Protein AF-A0A530HAE8-F1 (afdb_monomer_lite)

Radius of gyration: 12.34 Å; chains: 1; bounding box: 24×26×28 Å

Foldseek 3Di:
DVDDDDPDPDDDDPVVVVVVVVVVVVVVVCVVVVHCPDDD

pLDDT: mean 94.47, std 6.05, range [68.88, 98.12]

Structure (mmCIF, N/CA/C/O backbone):
data_AF-A0A530HAE8-F1
#
_entry.id   AF-A0A530HAE8-F1
#
loop_
_atom_site.group_PDB
_atom_site.id
_atom_site.type_symbol
_atom_site.label_atom_id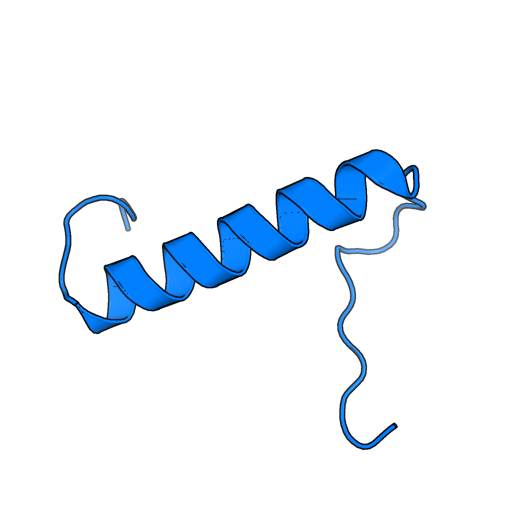
_atom_site.label_alt_id
_atom_site.label_comp_id
_atom_site.label_asym_id
_atom_site.label_entity_id
_atom_site.label_seq_id
_atom_site.pdbx_PDB_ins_code
_atom_site.Cartn_x
_atom_site.Cartn_y
_atom_site.Cartn_z
_atom_site.occupancy
_atom_site.B_iso_or_equiv
_atom_site.auth_seq_id
_atom_site.auth_comp_id
_atom_site.auth_asym_id
_atom_site.auth_atom_id
_atom_site.pdbx_PDB_model_num
ATOM 1 N N . ALA A 1 1 ? -6.661 -13.006 -13.300 1.00 77.06 1 ALA A N 1
ATOM 2 C CA . ALA A 1 1 ? -6.716 -12.283 -12.019 1.00 77.06 1 ALA A CA 1
ATOM 3 C C . ALA A 1 1 ? -7.943 -11.399 -12.063 1.00 77.06 1 ALA A C 1
ATOM 5 O O . ALA A 1 1 ? -8.079 -10.664 -13.033 1.00 77.06 1 ALA A O 1
ATOM 6 N N . ASP A 1 2 ? -8.818 -11.500 -11.068 1.00 95.69 2 ASP A N 1
ATOM 7 C CA . ASP A 1 2 ? -10.076 -10.737 -11.038 1.00 95.69 2 ASP A CA 1
ATOM 8 C C . ASP A 1 2 ? -9.856 -9.261 -10.667 1.00 95.69 2 ASP A C 1
ATOM 10 O O . ASP A 1 2 ? -10.677 -8.405 -10.979 1.00 95.69 2 ASP A O 1
ATOM 14 N N . LEU A 1 3 ? -8.708 -8.948 -10.052 1.00 94.88 3 LEU A N 1
ATOM 15 C CA . LEU A 1 3 ? -8.256 -7.597 -9.738 1.00 94.88 3 LEU A CA 1
ATOM 16 C C . LEU A 1 3 ? -6.755 -7.460 -10.019 1.00 94.88 3 LEU A C 1
ATOM 18 O O . LEU A 1 3 ? -5.962 -8.330 -9.656 1.00 94.88 3 LEU A O 1
ATOM 22 N N . VAL A 1 4 ? -6.368 -6.338 -10.627 1.00 94.00 4 VAL A N 1
ATOM 23 C CA . VAL A 1 4 ? -4.970 -5.936 -10.818 1.00 94.00 4 VAL A CA 1
ATOM 24 C C . VAL A 1 4 ? -4.762 -4.593 -10.130 1.00 94.00 4 VAL A C 1
ATOM 26 O O . VAL A 1 4 ? -5.462 -3.627 -10.419 1.00 94.00 4 VAL A O 1
ATOM 29 N N . LEU A 1 5 ? -3.801 -4.542 -9.209 1.00 94.44 5 LEU A N 1
ATOM 30 C CA . LEU A 1 5 ? -3.439 -3.341 -8.459 1.00 94.44 5 LEU A CA 1
ATOM 31 C C . LEU A 1 5 ? -2.094 -2.806 -8.950 1.00 94.44 5 LEU A C 1
ATOM 33 O O . LEU A 1 5 ? -1.165 -3.576 -9.187 1.00 94.44 5 LEU A O 1
ATOM 37 N N . SER A 1 6 ? -1.989 -1.483 -9.068 1.00 95.62 6 SER A N 1
ATOM 38 C CA . SER A 1 6 ? -0.764 -0.790 -9.467 1.00 95.62 6 SER A CA 1
ATOM 39 C C . SER A 1 6 ? -0.358 0.237 -8.411 1.00 95.62 6 SER A C 1
ATOM 41 O O . SER A 1 6 ? -1.185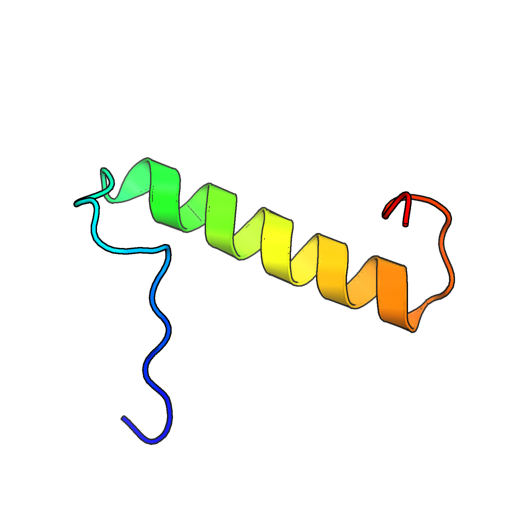 1.023 -7.956 1.00 95.62 6 SER A O 1
ATOM 43 N N . PHE A 1 7 ? 0.931 0.256 -8.061 1.00 95.56 7 PHE A N 1
ATOM 44 C CA . PHE A 1 7 ? 1.555 1.269 -7.197 1.00 95.56 7 PHE A CA 1
ATOM 45 C C . PHE A 1 7 ? 2.058 2.485 -8.005 1.00 95.56 7 PHE A C 1
ATOM 47 O O . PHE A 1 7 ? 3.011 3.157 -7.609 1.00 95.56 7 PHE A O 1
ATOM 54 N N . GLY A 1 8 ? 1.449 2.753 -9.164 1.00 95.19 8 GLY A N 1
ATOM 55 C CA . GLY A 1 8 ? 1.815 3.833 -10.083 1.00 95.19 8 GLY A CA 1
ATOM 56 C C . GLY A 1 8 ? 2.583 3.350 -11.318 1.00 95.19 8 GLY A C 1
ATOM 57 O O . GLY A 1 8 ? 2.741 2.156 -11.549 1.00 95.19 8 GLY A O 1
ATOM 58 N N . ALA A 1 9 ? 3.054 4.295 -12.136 1.00 96.88 9 ALA A N 1
ATOM 59 C CA . ALA A 1 9 ? 3.743 3.999 -13.400 1.00 96.88 9 ALA A CA 1
ATOM 60 C C . ALA A 1 9 ? 5.219 3.582 -13.234 1.00 96.88 9 ALA A C 1
ATOM 62 O O . ALA A 1 9 ? 5.848 3.134 -14.190 1.00 96.88 9 ALA A O 1
ATOM 63 N N . LEU A 1 10 ? 5.790 3.755 -12.038 1.00 97.19 10 LEU A N 1
ATOM 64 C CA . LEU A 1 10 ? 7.184 3.421 -11.756 1.00 97.19 10 LEU A CA 1
ATOM 65 C C . LEU A 1 10 ? 7.366 1.915 -11.540 1.00 97.19 10 LEU A C 1
ATOM 67 O O . LEU A 1 10 ? 6.506 1.235 -10.983 1.00 97.19 10 LEU A O 1
ATOM 71 N N . THR A 1 11 ? 8.536 1.405 -11.932 1.00 97.25 11 THR A N 1
ATOM 72 C CA . THR A 1 11 ? 8.954 0.048 -11.570 1.00 97.25 11 THR A CA 1
ATOM 73 C C . THR A 1 11 ? 9.600 0.078 -10.194 1.00 97.25 11 THR A C 1
ATOM 75 O O . THR A 1 11 ? 10.652 0.684 -9.997 1.00 97.25 11 THR A O 1
ATOM 78 N N . TRP A 1 12 ? 8.969 -0.589 -9.238 1.00 97.25 12 TRP A N 1
ATOM 79 C CA . TRP A 1 12 ? 9.440 -0.660 -7.862 1.00 97.25 12 TRP A CA 1
ATOM 80 C C . TRP A 1 12 ? 10.233 -1.954 -7.621 1.00 97.25 12 TRP A C 1
ATOM 82 O O . TRP A 1 12 ? 9.832 -3.013 -8.113 1.00 97.25 12 TRP A O 1
ATOM 92 N N . PRO A 1 13 ? 11.326 -1.928 -6.833 1.00 98.06 13 PRO A N 1
ATOM 93 C CA . PRO A 1 13 ? 12.015 -3.148 -6.423 1.00 98.06 13 PRO A CA 1
ATOM 94 C C . PRO A 1 13 ? 11.074 -4.095 -5.671 1.00 98.06 13 PRO A C 1
ATOM 96 O O . PRO A 1 13 ? 10.316 -3.669 -4.800 1.00 98.06 13 PRO A O 1
ATOM 99 N N . HIS A 1 14 ? 11.164 -5.396 -5.951 1.00 96.31 14 HIS A N 1
ATOM 100 C CA . HIS A 1 14 ? 10.220 -6.387 -5.421 1.00 96.31 14 HIS A CA 1
ATOM 101 C C . HIS A 1 14 ? 10.122 -6.394 -3.882 1.00 96.31 14 HIS A C 1
ATOM 103 O O . HIS A 1 14 ? 9.029 -6.549 -3.339 1.00 96.31 14 HIS A O 1
ATOM 109 N N . GLN A 1 15 ? 11.234 -6.184 -3.164 1.00 97.94 15 GLN A N 1
ATOM 110 C CA . GLN A 1 15 ? 11.214 -6.117 -1.696 1.00 97.94 15 GLN A CA 1
ATOM 111 C C . GLN A 1 15 ? 10.468 -4.884 -1.174 1.00 97.94 15 GLN A C 1
ATOM 113 O O . GLN A 1 15 ? 9.808 -4.966 -0.141 1.00 9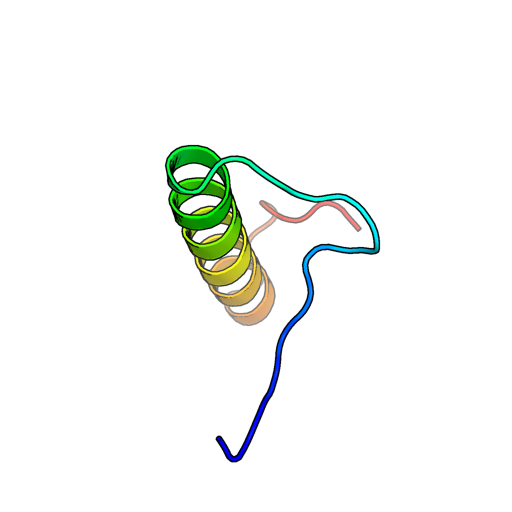7.94 15 GLN A O 1
ATOM 118 N N . LEU A 1 16 ? 10.521 -3.762 -1.896 1.00 97.81 16 LEU A N 1
ATOM 119 C CA . LEU A 1 16 ? 9.851 -2.533 -1.484 1.00 97.81 16 LEU A CA 1
ATOM 120 C C . LEU A 1 16 ? 8.332 -2.654 -1.648 1.00 97.81 16 LEU A C 1
ATOM 122 O O . LEU A 1 16 ? 7.594 -2.325 -0.723 1.00 97.81 16 LEU A O 1
ATOM 126 N N . VAL A 1 17 ? 7.866 -3.218 -2.770 1.00 97.69 17 VAL A N 1
ATOM 127 C CA . VAL A 1 17 ? 6.426 -3.425 -3.030 1.00 97.69 17 VAL A CA 1
ATOM 128 C C . VAL A 1 17 ? 5.769 -4.264 -1.934 1.00 97.69 17 VAL A C 1
ATOM 130 O O . VAL A 1 17 ? 4.642 -3.978 -1.538 1.00 97.69 17 VAL A O 1
ATOM 133 N N . ARG A 1 18 ? 6.476 -5.263 -1.389 1.00 97.31 18 ARG A N 1
ATOM 134 C CA . ARG A 1 18 ? 5.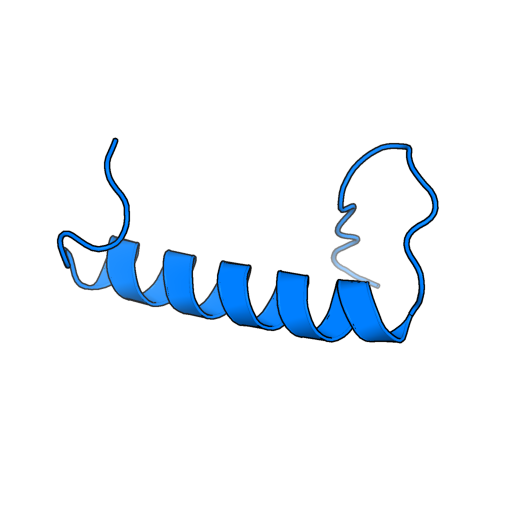967 -6.078 -0.275 1.00 97.31 18 ARG A CA 1
ATOM 135 C C . ARG A 1 18 ? 5.651 -5.238 0.960 1.00 97.31 18 ARG A C 1
ATOM 137 O O . ARG A 1 18 ? 4.588 -5.403 1.553 1.00 97.31 18 ARG A O 1
ATOM 144 N N . VAL A 1 19 ? 6.568 -4.352 1.342 1.00 97.81 19 VAL A N 1
ATOM 145 C CA . VAL A 1 19 ? 6.394 -3.489 2.518 1.00 97.81 19 VAL A CA 1
ATOM 146 C C . VAL A 1 19 ? 5.320 -2.438 2.251 1.00 97.81 19 VAL A C 1
ATOM 148 O O . VAL A 1 19 ? 4.458 -2.231 3.099 1.00 97.81 19 VAL A O 1
ATOM 151 N N . MET A 1 20 ? 5.309 -1.838 1.056 1.00 97.88 20 MET A N 1
ATOM 152 C CA . MET A 1 20 ? 4.283 -0.870 0.655 1.00 97.88 20 MET A CA 1
ATOM 153 C C . MET A 1 20 ? 2.878 -1.479 0.680 1.00 97.88 20 MET A C 1
ATOM 155 O O . MET A 1 20 ? 1.961 -0.872 1.221 1.00 97.88 20 MET A O 1
ATOM 159 N N . LEU A 1 21 ? 2.699 -2.692 0.147 1.00 97.75 21 LEU A N 1
ATOM 160 C CA . LEU A 1 21 ? 1.412 -3.385 0.204 1.00 97.75 21 LEU A CA 1
ATOM 161 C C . LEU A 1 21 ? 0.980 -3.657 1.649 1.00 97.75 21 LEU A C 1
ATOM 163 O O . LEU A 1 21 ? -0.180 -3.432 1.986 1.00 97.75 21 LEU A O 1
ATOM 167 N N . GLY A 1 22 ? 1.907 -4.101 2.504 1.00 98.12 22 GLY A N 1
ATOM 168 C CA . GLY A 1 22 ? 1.636 -4.300 3.928 1.00 98.12 22 GLY A CA 1
ATOM 169 C C . GLY A 1 22 ? 1.191 -3.013 4.627 1.00 98.12 22 GLY A C 1
ATOM 170 O O . GLY A 1 22 ? 0.200 -3.022 5.356 1.00 98.12 22 GLY A O 1
ATOM 171 N N . GLU A 1 23 ? 1.868 -1.896 4.355 1.00 97.88 23 GLU A N 1
ATOM 172 C CA . GLU A 1 23 ? 1.493 -0.582 4.887 1.00 97.88 23 GLU A CA 1
ATOM 173 C C . GLU A 1 23 ? 0.105 -0.156 4.404 1.00 97.88 23 GLU A C 1
ATOM 175 O O . GLU A 1 23 ? -0.717 0.249 5.221 1.00 97.88 23 GLU A O 1
ATOM 180 N N . GLN A 1 24 ? -0.206 -0.327 3.116 1.00 97.25 24 GLN A N 1
ATOM 181 C CA . GLN A 1 24 ? -1.519 0.026 2.577 1.00 97.25 24 GLN A CA 1
ATOM 182 C C . GLN A 1 24 ? -2.646 -0.806 3.201 1.00 97.25 24 GLN A C 1
ATOM 184 O O . GLN A 1 24 ? -3.700 -0.257 3.515 1.00 97.25 24 GLN A O 1
ATOM 189 N N . LEU A 1 25 ? -2.437 -2.106 3.430 1.00 97.44 25 LEU A N 1
ATOM 190 C CA . LEU A 1 25 ? -3.417 -2.957 4.114 1.00 97.44 25 LEU A CA 1
ATOM 191 C C . LEU A 1 25 ? -3.605 -2.541 5.578 1.00 97.44 25 LEU A C 1
ATOM 193 O O . LEU A 1 25 ? -4.741 -2.447 6.045 1.00 97.44 25 LEU A O 1
ATOM 197 N N . TYR A 1 26 ? -2.515 -2.230 6.284 1.00 97.50 26 TYR A N 1
ATOM 198 C CA . TYR A 1 26 ? -2.582 -1.683 7.639 1.00 97.50 26 TYR A CA 1
ATOM 199 C C . TYR A 1 26 ? -3.353 -0.358 7.664 1.00 97.50 26 TYR A C 1
ATOM 201 O O . TYR A 1 26 ? -4.292 -0.198 8.445 1.00 97.50 26 TYR A O 1
ATOM 209 N N . ARG A 1 27 ? -3.028 0.559 6.749 1.00 96.94 27 ARG A N 1
ATOM 210 C CA . ARG A 1 27 ? -3.706 1.846 6.589 1.00 96.94 27 ARG A CA 1
ATOM 211 C C . ARG A 1 27 ? -5.205 1.656 6.358 1.00 96.94 27 ARG A C 1
ATOM 213 O O . ARG A 1 27 ? -5.993 2.276 7.067 1.00 96.94 27 ARG A O 1
ATOM 220 N N . ILE A 1 28 ? -5.607 0.772 5.443 1.00 97.12 28 ILE A N 1
ATOM 221 C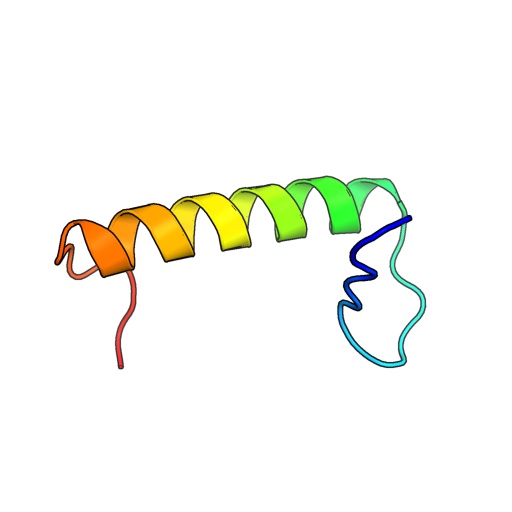 CA . ILE A 1 28 ? -7.024 0.441 5.207 1.00 97.12 28 ILE A CA 1
ATOM 222 C C . ILE A 1 28 ? -7.684 -0.035 6.506 1.00 97.12 28 ILE A C 1
ATOM 224 O O . ILE A 1 28 ? -8.725 0.497 6.885 1.00 97.12 28 ILE A O 1
ATOM 228 N N . GLY A 1 29 ? -7.054 -0.967 7.228 1.00 97.44 29 GLY A N 1
ATOM 229 C CA . GLY A 1 29 ? -7.555 -1.438 8.521 1.00 97.44 29 GLY A CA 1
ATOM 230 C C . GLY A 1 29 ? -7.752 -0.304 9.532 1.00 97.44 29 GLY A C 1
ATOM 231 O O . GLY A 1 29 ? -8.804 -0.216 10.160 1.00 97.44 29 GLY A O 1
ATOM 232 N N . THR A 1 30 ? -6.785 0.610 9.647 1.00 97.25 30 THR A N 1
ATOM 233 C CA . THR A 1 30 ? -6.890 1.758 10.564 1.00 97.25 30 THR A CA 1
ATOM 234 C C . THR A 1 30 ? -7.985 2.751 10.174 1.00 97.25 30 THR A C 1
ATOM 236 O O . THR A 1 30 ? -8.655 3.271 11.062 1.00 97.25 30 THR A O 1
ATOM 239 N N . ILE A 1 31 ? -8.212 2.979 8.875 1.00 96.62 31 ILE A N 1
ATOM 240 C CA . ILE A 1 31 ? -9.302 3.833 8.376 1.00 96.62 31 ILE A CA 1
ATOM 241 C C . ILE A 1 31 ? -10.654 3.216 8.736 1.00 96.62 31 ILE A C 1
ATOM 243 O O . ILE A 1 31 ? -11.510 3.898 9.295 1.00 96.62 31 ILE A O 1
ATOM 247 N N . LEU A 1 32 ? -10.830 1.917 8.472 1.00 96.81 32 LEU A N 1
ATOM 248 C CA . LEU A 1 32 ? -12.069 1.201 8.794 1.00 96.81 32 LEU A CA 1
ATOM 249 C C . LEU A 1 32 ? -12.335 1.147 10.306 1.00 96.81 32 LEU A C 1
ATOM 251 O O . LEU A 1 32 ? -13.488 1.179 10.724 1.00 96.81 32 LEU A O 1
ATOM 255 N N . ALA A 1 33 ? -11.280 1.103 11.122 1.00 96.31 33 ALA A N 1
ATOM 256 C CA . ALA A 1 33 ? -11.373 1.140 12.580 1.00 96.31 33 ALA A CA 1
ATOM 257 C C . ALA A 1 33 ? -11.568 2.557 13.164 1.00 96.31 33 ALA A C 1
ATOM 259 O O . ALA A 1 33 ? -11.702 2.691 14.379 1.00 96.31 33 ALA A O 1
ATOM 260 N N . GLY A 1 34 ? -11.543 3.615 12.344 1.00 93.38 34 GLY A N 1
ATOM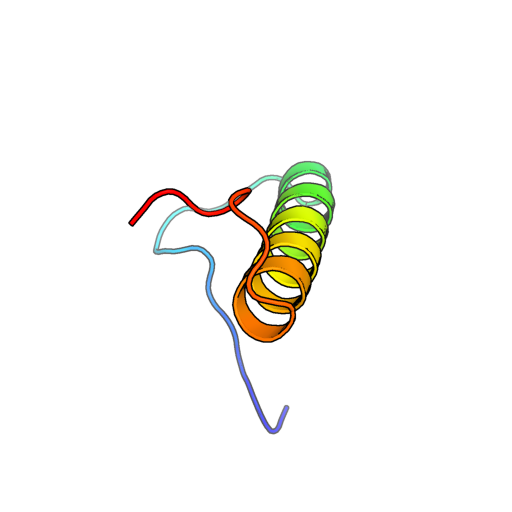 261 C CA . GLY A 1 34 ? -11.625 5.004 12.815 1.00 93.38 34 GLY A CA 1
ATOM 262 C C . GLY A 1 34 ? -10.393 5.476 13.601 1.00 93.38 34 GLY A C 1
ATOM 263 O O . GLY A 1 34 ? -10.480 6.420 14.384 1.00 93.38 34 GLY A O 1
ATOM 264 N N . HIS A 1 35 ? -9.242 4.822 13.428 1.00 91.56 35 HIS A N 1
ATOM 265 C CA . HIS A 1 35 ? -8.010 5.177 14.128 1.00 91.56 35 HIS A CA 1
ATOM 266 C C . HIS A 1 35 ? -7.344 6.406 13.472 1.00 91.56 35 HIS A C 1
ATOM 268 O O . HIS A 1 35 ? -7.226 6.449 12.245 1.00 91.56 35 HIS A O 1
ATOM 274 N N . PRO A 1 36 ? -6.779 7.361 14.242 1.00 89.69 36 PRO A N 1
ATOM 275 C CA . PRO A 1 36 ? -6.153 8.589 13.722 1.00 89.69 36 PRO A CA 1
ATOM 276 C C . PRO A 1 36 ? -4.795 8.365 13.023 1.00 89.69 36 PRO A C 1
ATOM 278 O O . PRO A 1 36 ? -3.969 9.274 12.939 1.00 89.69 36 PRO A O 1
ATOM 281 N N . TYR A 1 37 ? -4.519 7.141 12.558 1.00 91.56 37 TYR A N 1
ATOM 282 C CA . TYR A 1 37 ? -3.271 6.809 11.865 1.00 91.56 37 TYR A CA 1
ATOM 283 C C . TYR A 1 37 ? -3.232 7.462 10.486 1.00 91.56 37 TYR A C 1
ATOM 285 O O . TYR A 1 37 ? -2.235 8.073 10.101 1.00 91.56 37 TYR A O 1
ATOM 293 N N . HIS A 1 38 ? -4.344 7.370 9.759 1.00 86.50 38 HIS A N 1
ATOM 294 C CA . HIS A 1 38 ? -4.522 8.139 8.547 1.00 86.50 38 HIS A CA 1
ATOM 295 C C . HIS A 1 38 ? -4.953 9.558 8.923 1.00 86.50 38 HIS A C 1
ATOM 297 O O . HIS A 1 38 ? -6.030 9.761 9.477 1.00 86.50 38 HIS A O 1
ATOM 303 N N . ARG A 1 39 ? -4.093 10.538 8.638 1.00 80.94 39 ARG A N 1
ATOM 304 C CA . ARG A 1 39 ? -4.457 11.955 8.691 1.00 80.94 39 ARG A CA 1
ATOM 305 C C . ARG A 1 39 ? -4.999 12.343 7.319 1.00 80.94 39 ARG A C 1
ATOM 307 O O . ARG A 1 39 ? -4.235 12.327 6.355 1.00 80.94 39 ARG A O 1
ATOM 314 N N . SER A 1 40 ? -6.304 12.590 7.258 1.00 68.88 40 SER A N 1
ATOM 315 C CA . SER A 1 40 ? -7.006 13.183 6.114 1.00 68.88 40 SER A CA 1
ATOM 316 C C . SER A 1 40 ? -6.726 14.673 6.009 1.00 68.88 40 SER A C 1
ATOM 318 O O . SER A 1 40 ? -6.757 15.313 7.087 1.00 68.88 40 SER A O 1
#

Secondary structure (DSSP, 8-state):
------S-SS---HHHHHHHHHHHHHHHHHHHTT-TTS--

Sequence (40 aa):
ADLVLSFGALTWPHQLVRVMLGEQLYRIGTILAGHPYHRS